Protein AF-A0A1Y5HH62-F1 (afdb_monomer)

Nearest PDB structures (foldseek):
  8wkt-assembly1_B  TM=3.161E-01  e=8.271E+00  Bacillus subtilis subsp. natto BEST195
  2jaq-assembly1_A  TM=2.343E-01  e=5.184E+00  Mycoplasma mycoides subsp. mycoides SC
  2jat-assembly1_B  TM=2.635E-01  e=7.237E+00  Mycoplasma mycoides subsp. mycoides SC

Mean predicted aligned error: 6.93 Å

Sequence (147 aa):
MADRIILFSAPMVQAILREIQNPGTGKTQTRRLITKEAAQDAIEVFSPGFLTLCGNRDLLLVNVIPGDRLWVKENWQALTYGDYQPTKSQPCDIRYAATDREADLAPDIRGYPWRPSIHMNRWASRLTLDVTDVRVQRCRTSAKRMR

Secondary structure (DSSP, 8-state):
--EEEEE--HHHHHHHHHHHHSTTSS----------HHHHHHHHHH-GGGGGSTTTGGGSSS---TT-EEEEE--EEEE-TTT--B-SSS-SEEEETTT-TTTTS-HHHHSSPPBPGGG--GGG---EEE-----------------

pLDDT: mean 86.58, std 11.26, range [37.75, 96.81]

Radius of gyration: 18.68 Å; Cα contacts (8 Å, |Δi|>4): 217; chains: 1; bounding box: 45×34×56 Å

Foldseek 3Di:
DEEFEDEDELQQVLLVVCCVVPPPRGDDDDDDDQPQPVLVVCCVPPNFVVCLDLVNLVSGPTSDHQQYKYFYFAWKFFADPPLREGDPPDGPDMGGLNPDPCSVPDCVVVVHDIDGSVPDDRVNTPDMDGHHHDTDDDDDDDPPPDD

Solvent-accessible surface area (backbone atoms only — not comparable to full-atom values): 9102 Å² total; per-residue (Å²): 118,54,85,40,85,39,83,48,54,43,72,57,48,42,28,35,53,39,24,73,76,42,76,91,74,39,59,92,78,87,87,78,85,84,80,46,63,75,39,53,54,45,35,75,76,61,40,51,68,51,51,69,36,91,89,37,28,82,52,41,95,69,71,74,51,60,62,21,33,37,36,43,25,45,39,26,40,33,17,36,79,93,75,51,42,83,40,91,69,81,54,71,43,78,50,38,49,51,76,43,92,56,51,87,50,55,41,80,80,62,61,50,69,78,39,58,29,90,77,55,53,76,91,77,43,89,47,76,43,79,34,82,73,77,86,68,75,88,81,77,80,74,80,77,81,85,124

Structure (mmCIF, N/CA/C/O backbone):
data_AF-A0A1Y5HH62-F1
#
_entry.id   AF-A0A1Y5HH62-F1
#
loop_
_atom_site.group_PDB
_atom_site.id
_atom_site.type_symbol
_atom_site.label_atom_id
_atom_site.label_alt_id
_atom_site.label_comp_id
_atom_site.label_asym_id
_atom_site.label_entity_id
_atom_site.label_seq_id
_atom_site.pdbx_PDB_ins_code
_atom_site.Cartn_x
_atom_site.Cartn_y
_atom_site.Cartn_z
_atom_site.occupancy
_atom_site.B_iso_or_equiv
_atom_site.auth_seq_id
_atom_site.auth_comp_id
_atom_site.auth_asym_id
_atom_site.auth_atom_id
_atom_site.pdbx_PDB_model_num
ATOM 1 N N . MET A 1 1 ? -19.585 -3.000 3.571 1.00 79.19 1 MET A N 1
ATOM 2 C CA . MET A 1 1 ? -18.363 -3.406 2.858 1.00 79.19 1 MET A CA 1
ATOM 3 C C . MET A 1 1 ? -17.937 -2.258 1.966 1.00 79.19 1 MET A C 1
ATOM 5 O O . MET A 1 1 ? -18.657 -1.932 1.029 1.00 79.19 1 MET A O 1
ATOM 9 N N . ALA A 1 2 ? -16.838 -1.597 2.314 1.00 86.75 2 ALA A N 1
ATOM 10 C CA . ALA A 1 2 ? -16.254 -0.510 1.540 1.00 86.75 2 ALA A CA 1
ATOM 11 C C . ALA A 1 2 ? -14.815 -0.846 1.130 1.00 86.75 2 ALA A C 1
ATOM 13 O O . ALA A 1 2 ? -14.068 -1.461 1.892 1.00 86.75 2 ALA A O 1
ATOM 14 N N . ASP A 1 3 ? -14.420 -0.374 -0.050 1.00 90.62 3 ASP A N 1
ATOM 15 C CA . ASP A 1 3 ? -13.054 -0.492 -0.544 1.00 90.62 3 ASP A CA 1
ATOM 16 C C . ASP A 1 3 ? -12.245 0.737 -0.117 1.00 90.62 3 ASP A C 1
ATOM 18 O O . ASP A 1 3 ? -12.475 1.861 -0.570 1.00 90.62 3 ASP A O 1
ATOM 22 N N . ARG A 1 4 ? -11.274 0.525 0.769 1.00 90.44 4 ARG A N 1
ATOM 23 C CA . ARG A 1 4 ? -10.446 1.570 1.373 1.00 90.44 4 ARG A CA 1
ATOM 24 C C . ARG A 1 4 ? -9.001 1.461 0.903 1.00 90.44 4 ARG A C 1
ATOM 26 O O . ARG A 1 4 ? -8.503 0.398 0.546 1.00 90.44 4 ARG A O 1
ATOM 33 N N . ILE A 1 5 ? -8.327 2.602 0.907 1.00 92.19 5 ILE A N 1
ATOM 34 C CA . ILE A 1 5 ? -6.955 2.738 0.422 1.00 92.19 5 ILE A CA 1
ATOM 35 C C . ILE A 1 5 ? -5.969 2.435 1.549 1.00 92.19 5 ILE A C 1
ATOM 37 O O . ILE A 1 5 ? -6.101 2.989 2.641 1.00 92.19 5 ILE A O 1
ATOM 41 N N . ILE A 1 6 ? -4.919 1.658 1.266 1.00 92.19 6 ILE A N 1
ATOM 42 C CA . ILE A 1 6 ? -3.770 1.541 2.168 1.00 92.19 6 ILE A CA 1
ATOM 43 C C . ILE A 1 6 ? -2.435 1.669 1.426 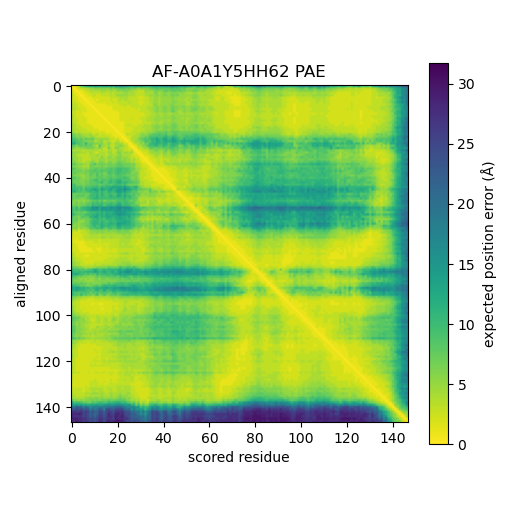1.00 92.19 6 ILE A C 1
ATOM 45 O O . ILE A 1 6 ? -2.208 1.031 0.406 1.00 92.19 6 ILE A O 1
ATOM 49 N N . LEU A 1 7 ? -1.536 2.515 1.937 1.00 93.19 7 LEU A N 1
ATOM 50 C CA . LEU A 1 7 ? -0.176 2.666 1.397 1.00 93.19 7 LEU A CA 1
ATOM 51 C C . LEU A 1 7 ? 0.765 1.659 2.059 1.00 93.19 7 LEU A C 1
ATOM 53 O O . LEU A 1 7 ? 0.839 1.671 3.292 1.00 93.19 7 LEU A O 1
ATOM 57 N N . PHE A 1 8 ? 1.508 0.876 1.272 1.00 93.75 8 PHE A N 1
ATOM 58 C CA . PHE A 1 8 ? 2.560 -0.031 1.748 1.00 93.75 8 PHE A CA 1
ATOM 59 C C . PHE A 1 8 ? 3.915 0.246 1.101 1.00 93.75 8 PHE A C 1
ATOM 61 O O . PHE A 1 8 ? 4.012 0.710 -0.034 1.00 93.75 8 PHE A O 1
ATOM 68 N N . SER A 1 9 ? 4.972 -0.051 1.858 1.00 93.12 9 SER A N 1
ATOM 69 C CA . SER A 1 9 ? 6.343 -0.072 1.356 1.00 93.12 9 SER A CA 1
ATOM 70 C C . SER A 1 9 ? 6.632 -1.383 0.618 1.00 93.12 9 SER A C 1
ATOM 72 O O . SER A 1 9 ? 5.968 -2.395 0.855 1.00 93.12 9 SER A O 1
ATOM 74 N N . ALA A 1 10 ? 7.665 -1.383 -0.227 1.00 93.44 10 ALA A N 1
ATOM 75 C CA . ALA A 1 10 ? 8.141 -2.574 -0.931 1.00 93.44 10 ALA A CA 1
ATOM 76 C C . ALA A 1 10 ? 8.312 -3.815 -0.022 1.00 93.44 10 ALA A C 1
ATOM 78 O O . ALA A 1 10 ? 7.696 -4.840 -0.321 1.00 93.44 10 ALA A O 1
ATOM 79 N N . PRO A 1 11 ? 9.017 -3.751 1.130 1.00 93.50 11 PRO A N 1
ATOM 80 C CA . PRO A 1 11 ? 9.167 -4.922 1.998 1.00 93.50 11 PRO A CA 1
ATOM 81 C C . PRO A 1 11 ? 7.843 -5.397 2.620 1.00 93.50 11 PRO A C 1
ATOM 83 O O . PRO A 1 11 ? 7.682 -6.588 2.877 1.00 93.50 11 PRO A O 1
ATOM 86 N N . MET A 1 12 ? 6.867 -4.507 2.848 1.00 93.75 12 MET A N 1
ATOM 87 C CA . MET A 1 12 ? 5.538 -4.921 3.321 1.00 93.75 12 MET A CA 1
ATOM 88 C C . MET A 1 12 ? 4.772 -5.689 2.242 1.00 93.75 12 MET A C 1
ATOM 90 O O . MET A 1 12 ? 4.168 -6.713 2.552 1.00 93.75 12 MET A O 1
ATOM 94 N N . VAL A 1 13 ? 4.818 -5.223 0.991 1.00 94.88 13 VAL A N 1
ATOM 95 C CA . VAL A 1 13 ? 4.189 -5.915 -0.143 1.00 94.88 13 VAL A CA 1
ATOM 96 C C . VAL A 1 13 ? 4.845 -7.272 -0.375 1.00 94.88 13 VAL A C 1
ATOM 98 O O . VAL A 1 13 ? 4.141 -8.269 -0.476 1.00 94.88 13 VAL A O 1
ATOM 101 N N . GLN A 1 14 ? 6.178 -7.342 -0.376 1.00 94.50 14 GLN A N 1
ATOM 102 C CA . GLN A 1 14 ? 6.910 -8.607 -0.482 1.00 94.50 14 GLN A CA 1
ATOM 103 C C . GLN A 1 14 ? 6.527 -9.589 0.630 1.00 94.50 14 GLN A C 1
ATOM 105 O O . GLN A 1 14 ? 6.333 -10.769 0.358 1.00 94.50 14 GLN A O 1
ATOM 110 N N . ALA A 1 15 ? 6.375 -9.117 1.872 1.00 94.25 15 ALA A N 1
ATOM 111 C CA . ALA A 1 15 ? 5.944 -9.965 2.979 1.00 94.25 15 ALA A CA 1
ATOM 112 C C . ALA A 1 15 ? 4.512 -10.496 2.795 1.00 94.25 15 ALA A C 1
ATOM 114 O O . ALA A 1 15 ? 4.231 -11.616 3.203 1.00 94.25 15 ALA A O 1
ATOM 115 N N . ILE A 1 16 ? 3.616 -9.724 2.177 1.00 94.31 16 ILE A N 1
ATOM 116 C CA . ILE A 1 16 ? 2.258 -10.180 1.844 1.00 94.31 16 ILE A CA 1
ATOM 117 C C . ILE A 1 16 ? 2.291 -11.188 0.699 1.00 94.31 16 ILE A C 1
ATOM 119 O O . ILE A 1 16 ? 1.673 -12.240 0.796 1.00 94.31 16 ILE A O 1
ATOM 123 N N . LEU A 1 17 ? 3.040 -10.907 -0.368 1.00 94.06 17 LEU A N 1
ATOM 124 C CA . LEU A 1 17 ? 3.200 -11.839 -1.485 1.00 94.06 17 LEU A CA 1
ATOM 125 C C . LEU A 1 17 ? 3.800 -13.167 -1.019 1.00 94.06 17 LEU A C 1
ATOM 127 O O . LEU A 1 17 ? 3.358 -14.224 -1.457 1.00 94.06 17 LEU A O 1
ATOM 131 N N . ARG A 1 18 ? 4.756 -13.118 -0.086 1.00 94.06 18 ARG A N 1
ATOM 132 C CA . ARG A 1 18 ? 5.325 -14.310 0.537 1.00 94.06 18 ARG A CA 1
ATOM 133 C C . ARG A 1 18 ? 4.284 -15.091 1.338 1.00 94.06 18 ARG A C 1
ATOM 135 O O . ARG A 1 18 ? 4.256 -16.304 1.208 1.00 94.06 18 ARG A O 1
ATOM 142 N N . GLU A 1 19 ? 3.423 -14.415 2.102 1.00 93.31 19 GLU A N 1
ATOM 143 C CA . GLU A 1 19 ? 2.312 -15.065 2.817 1.00 93.31 19 GLU A CA 1
ATOM 144 C C . GLU A 1 19 ? 1.340 -15.751 1.851 1.00 93.31 19 GLU A C 1
ATOM 146 O O . GLU A 1 19 ? 0.922 -16.876 2.094 1.00 93.31 19 GLU A O 1
ATOM 151 N N . ILE A 1 20 ? 1.011 -15.093 0.735 1.00 91.81 20 ILE A N 1
ATOM 152 C CA . ILE A 1 20 ? 0.119 -15.646 -0.294 1.00 91.81 20 ILE A CA 1
ATOM 153 C C . ILE A 1 20 ? 0.743 -16.886 -0.949 1.00 91.81 20 ILE A C 1
ATOM 155 O O . ILE A 1 20 ? 0.042 -17.860 -1.205 1.00 91.81 20 ILE A O 1
ATOM 159 N N . GLN A 1 21 ? 2.048 -16.855 -1.234 1.00 92.69 21 GLN A N 1
ATOM 160 C CA . GLN A 1 21 ? 2.761 -17.976 -1.853 1.00 92.69 21 GLN A CA 1
ATOM 161 C C . GLN A 1 21 ? 3.004 -19.133 -0.875 1.00 92.69 21 GLN A C 1
ATOM 163 O O . GLN A 1 21 ? 2.869 -20.290 -1.256 1.00 92.69 21 GLN A O 1
ATOM 168 N N . ASN A 1 22 ? 3.379 -18.819 0.367 1.00 93.25 22 ASN A N 1
ATOM 169 C CA . ASN A 1 22 ? 3.736 -19.765 1.421 1.00 93.25 22 ASN A CA 1
ATOM 170 C C . ASN A 1 22 ? 3.090 -19.318 2.748 1.00 93.25 22 ASN A C 1
ATOM 172 O O . ASN A 1 22 ? 3.705 -18.543 3.496 1.00 93.25 22 ASN A O 1
ATOM 176 N N . PRO A 1 23 ? 1.869 -19.792 3.057 1.00 92.69 23 PRO A N 1
ATOM 177 C CA . PRO A 1 23 ? 1.151 -19.407 4.269 1.00 92.69 23 PRO A CA 1
ATOM 178 C C . PRO A 1 23 ? 1.973 -19.639 5.543 1.00 92.69 23 PRO A C 1
ATOM 180 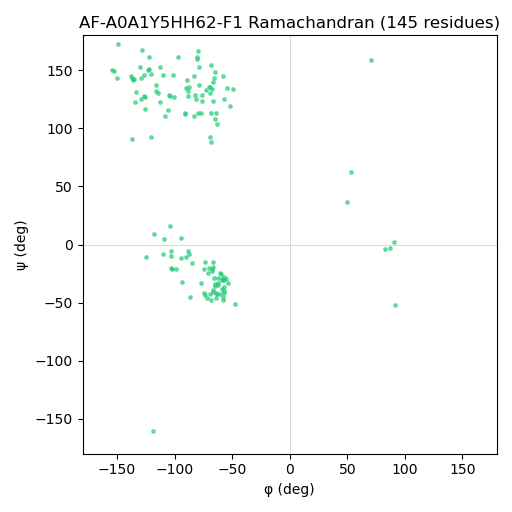O O . PRO A 1 23 ? 2.595 -20.688 5.712 1.00 92.69 23 PRO A O 1
ATOM 183 N N . GLY A 1 24 ? 1.984 -18.655 6.442 1.00 88.94 24 GLY A N 1
ATOM 184 C CA . GLY A 1 24 ? 2.739 -18.679 7.698 1.00 88.94 24 GLY A CA 1
ATOM 185 C C . GLY A 1 24 ? 4.164 -18.115 7.630 1.00 88.94 24 GLY A C 1
ATOM 186 O O . GLY A 1 24 ? 4.861 -18.116 8.645 1.00 88.94 24 GLY A O 1
ATOM 187 N N . THR A 1 25 ? 4.617 -17.614 6.477 1.00 86.44 25 THR A N 1
ATOM 188 C CA . THR A 1 25 ? 5.984 -17.072 6.302 1.00 86.44 25 THR A CA 1
ATOM 189 C C . THR A 1 25 ? 6.038 -15.553 6.119 1.00 86.44 25 THR A C 1
ATOM 191 O O . THR A 1 25 ? 7.125 -14.959 6.091 1.00 86.44 25 THR A O 1
ATOM 194 N N . GLY A 1 26 ? 4.882 -14.912 5.967 1.00 82.69 26 GLY A N 1
ATOM 195 C CA . GLY A 1 26 ? 4.756 -13.504 5.645 1.00 82.69 26 GLY A CA 1
ATOM 196 C C . GLY A 1 26 ? 4.023 -12.685 6.704 1.00 82.69 26 GLY A C 1
ATOM 197 O O . GLY A 1 26 ? 3.975 -13.017 7.889 1.00 82.69 26 GLY A O 1
ATOM 198 N N . LYS A 1 27 ? 3.523 -11.516 6.290 1.00 81.25 27 LYS A N 1
ATOM 199 C CA . LYS A 1 27 ? 2.924 -10.524 7.196 1.00 81.25 27 LYS A CA 1
ATOM 200 C C . LYS A 1 27 ? 1.406 -10.508 7.058 1.00 81.25 27 LYS A C 1
ATOM 202 O O . LYS A 1 27 ? 0.888 -10.048 6.049 1.00 81.25 27 LYS A O 1
ATOM 207 N N . THR A 1 28 ? 0.712 -10.878 8.131 1.00 83.38 28 THR A N 1
ATOM 208 C CA . THR A 1 28 ? -0.761 -10.874 8.210 1.00 83.38 28 THR A CA 1
ATOM 209 C C . THR A 1 28 ? -1.331 -9.639 8.912 1.00 83.38 28 THR A C 1
ATOM 211 O O . THR A 1 28 ? -2.481 -9.273 8.696 1.00 83.38 28 THR A O 1
ATOM 214 N N . GLN A 1 29 ? -0.525 -8.944 9.725 1.00 86.06 29 GLN A N 1
ATOM 215 C CA . GLN A 1 29 ? -0.974 -7.782 10.494 1.00 86.06 29 GLN A CA 1
ATOM 216 C C . GLN A 1 29 ? -0.259 -6.492 10.079 1.00 86.06 29 GLN A C 1
ATOM 218 O O . GLN A 1 29 ? 0.976 -6.414 10.060 1.00 86.06 29 GLN A O 1
ATOM 223 N N . THR A 1 30 ? -1.037 -5.430 9.864 1.00 86.56 30 THR A N 1
ATOM 224 C CA . THR A 1 30 ? -0.548 -4.051 9.724 1.00 86.56 30 THR A CA 1
ATOM 225 C C . THR A 1 30 ? -0.961 -3.207 10.929 1.00 86.56 30 THR A C 1
ATOM 227 O O . THR A 1 30 ? -2.033 -3.394 11.493 1.00 86.56 30 THR A O 1
ATOM 230 N N . ARG A 1 31 ? -0.101 -2.263 11.322 1.00 87.19 31 ARG A N 1
ATOM 231 C CA . ARG A 1 31 ? -0.369 -1.269 12.371 1.00 87.19 31 ARG A CA 1
ATOM 232 C C . ARG A 1 31 ? -0.119 0.136 11.833 1.00 87.19 31 ARG A C 1
ATOM 234 O O . ARG A 1 31 ? 0.796 0.319 11.030 1.00 87.19 31 ARG A O 1
ATOM 241 N N . ARG A 1 32 ? -0.895 1.118 12.290 1.00 85.75 32 ARG A N 1
ATOM 242 C CA . ARG A 1 32 ? -0.677 2.548 12.025 1.00 85.75 32 ARG A CA 1
ATOM 243 C C . ARG A 1 32 ? -0.696 3.315 13.336 1.00 85.75 32 ARG A C 1
ATOM 245 O O . ARG A 1 32 ? -1.447 2.964 14.241 1.00 85.75 32 ARG A O 1
ATOM 252 N N . LEU A 1 33 ? 0.158 4.330 13.428 1.00 85.88 33 LEU A N 1
ATOM 253 C CA . LEU A 1 33 ? 0.167 5.226 14.574 1.00 85.88 33 LEU A CA 1
ATOM 254 C C . LEU A 1 33 ? -1.094 6.091 14.533 1.00 85.88 33 LEU A C 1
ATOM 256 O O . LEU A 1 33 ? -1.456 6.601 13.473 1.00 85.88 33 LEU A O 1
ATOM 260 N N . ILE A 1 34 ? -1.746 6.247 15.679 1.00 84.81 34 ILE A N 1
ATOM 261 C CA . ILE A 1 34 ? -2.856 7.181 15.841 1.00 84.81 34 ILE A CA 1
ATOM 262 C C . ILE A 1 34 ? -2.251 8.558 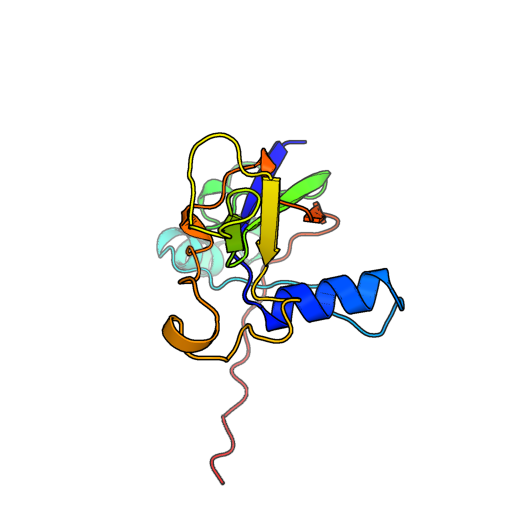16.108 1.00 84.81 34 ILE A C 1
ATOM 264 O O . ILE A 1 34 ? -1.652 8.776 17.160 1.00 84.81 34 ILE A O 1
ATOM 268 N N . THR A 1 35 ? -2.376 9.467 15.142 1.00 83.19 35 THR A N 1
ATOM 269 C CA . THR A 1 35 ? -1.812 10.825 15.235 1.00 83.19 35 THR A CA 1
ATOM 270 C C . THR A 1 35 ? -2.847 11.902 15.546 1.00 83.19 35 THR A C 1
ATOM 272 O O . THR A 1 35 ? -2.461 13.037 15.780 1.00 83.19 35 THR A O 1
ATOM 275 N N . LYS A 1 36 ? -4.150 11.592 15.516 1.00 86.44 36 LYS A N 1
ATOM 276 C CA . LYS A 1 36 ? -5.198 12.567 15.850 1.00 86.44 36 LYS A CA 1
ATOM 277 C C . LYS A 1 36 ? -5.256 12.760 17.366 1.00 86.44 36 LYS A C 1
ATOM 279 O O . LYS A 1 36 ? -5.495 11.782 18.069 1.00 86.44 36 LYS A O 1
ATOM 284 N N . GLU A 1 37 ? -5.111 13.996 17.837 1.00 86.06 37 GLU A N 1
ATOM 285 C CA . GLU A 1 37 ? -5.183 14.347 19.268 1.00 86.06 37 GLU A CA 1
ATOM 286 C C . GLU A 1 37 ? -6.523 13.927 19.880 1.00 86.06 37 GLU A C 1
ATOM 288 O O . GLU A 1 37 ? -6.540 13.152 20.826 1.00 86.06 37 GLU A O 1
ATOM 293 N N . ALA A 1 38 ? -7.645 14.245 19.223 1.00 85.94 38 ALA A N 1
ATOM 294 C CA . ALA A 1 38 ? -8.978 13.828 19.676 1.00 85.94 38 ALA A CA 1
ATOM 295 C C . ALA A 1 38 ? -9.128 12.303 19.871 1.00 85.94 38 ALA A C 1
ATOM 297 O O . ALA A 1 38 ? -9.913 11.843 20.696 1.00 85.94 38 ALA A O 1
ATOM 298 N N . ALA A 1 39 ? -8.385 11.497 19.104 1.00 85.00 39 ALA A N 1
ATOM 299 C CA . ALA A 1 39 ? -8.382 10.049 19.277 1.00 85.00 39 ALA A CA 1
ATOM 300 C C . ALA A 1 39 ? -7.533 9.618 20.482 1.00 85.00 39 ALA A C 1
ATOM 302 O O . ALA A 1 39 ? -7.861 8.627 21.126 1.00 85.00 39 ALA A O 1
ATOM 303 N N . GLN A 1 40 ? -6.449 10.341 20.773 1.00 84.94 40 GLN A N 1
ATOM 304 C CA . GLN A 1 40 ? -5.607 10.114 21.946 1.00 84.94 40 GLN A CA 1
ATOM 305 C C . GLN A 1 40 ? -6.366 10.482 23.226 1.00 84.94 40 GLN A C 1
ATOM 307 O O . GLN A 1 40 ? -6.469 9.633 24.109 1.00 84.94 40 GLN A O 1
ATOM 312 N N . ASP A 1 41 ? -7.015 11.647 23.258 1.00 86.56 41 ASP A N 1
ATOM 313 C CA . ASP A 1 41 ? -7.846 12.093 24.384 1.00 86.56 41 ASP A CA 1
ATOM 314 C C . ASP A 1 41 ? -8.973 11.090 24.678 1.00 86.56 41 ASP A C 1
ATOM 316 O O . ASP A 1 41 ? -9.192 10.671 25.815 1.00 86.56 41 ASP A O 1
ATOM 320 N N . ALA A 1 42 ? -9.657 10.613 23.633 1.00 85.75 42 ALA A N 1
ATOM 321 C CA . ALA A 1 42 ? -10.719 9.623 23.780 1.00 85.75 42 ALA A CA 1
ATOM 322 C C . ALA A 1 42 ? -10.219 8.285 24.360 1.00 85.75 42 ALA A C 1
ATOM 324 O O . ALA A 1 42 ? -10.955 7.629 25.100 1.00 85.75 42 ALA A O 1
ATOM 325 N N . ILE A 1 43 ? -8.982 7.871 24.054 1.00 85.56 43 ILE A N 1
ATOM 326 C CA . ILE A 1 43 ? -8.379 6.660 24.635 1.00 85.56 43 ILE A CA 1
ATOM 327 C C . ILE A 1 43 ? -8.140 6.839 26.136 1.00 85.56 43 ILE A C 1
ATOM 329 O O . ILE A 1 43 ? -8.326 5.876 26.885 1.00 85.56 43 ILE A O 1
ATOM 333 N N . GLU A 1 44 ? -7.713 8.028 26.567 1.00 84.38 44 GLU A N 1
ATOM 334 C CA . GLU A 1 44 ? -7.464 8.318 27.982 1.00 84.38 44 GLU A CA 1
ATOM 335 C C . GLU A 1 44 ? -8.749 8.267 28.811 1.00 84.38 44 GLU A C 1
ATOM 337 O O . GLU A 1 44 ? -8.726 7.758 29.930 1.00 84.38 44 GLU A O 1
ATOM 342 N N . VAL A 1 45 ? -9.874 8.707 28.240 1.00 86.62 45 VAL A N 1
ATOM 343 C CA . VAL A 1 45 ? -11.163 8.760 28.945 1.00 86.62 45 VAL A CA 1
ATOM 344 C C . VAL A 1 45 ? -11.951 7.444 28.858 1.00 86.62 45 VAL A C 1
ATOM 346 O O . VAL A 1 45 ? -12.482 6.982 29.865 1.00 86.62 45 VAL A O 1
ATOM 349 N N . PHE A 1 46 ? -12.048 6.819 27.678 1.00 79.12 46 PHE A N 1
ATOM 350 C CA . PHE A 1 46 ? -13.062 5.784 27.401 1.00 79.12 46 PHE A CA 1
ATOM 351 C C . PHE A 1 46 ? -12.516 4.385 27.073 1.00 79.12 46 PHE A C 1
ATOM 353 O O . PHE A 1 46 ? -13.291 3.490 26.733 1.00 79.12 46 PHE A O 1
ATOM 360 N N . SER A 1 47 ? -11.211 4.149 27.235 1.00 81.62 47 SER A N 1
ATOM 361 C CA . SER A 1 47 ? -10.490 2.919 26.856 1.00 81.62 47 SER A CA 1
ATOM 362 C C . SER A 1 47 ? -10.323 2.706 25.335 1.00 81.62 47 SER A C 1
ATOM 364 O O . SER A 1 47 ? -11.089 3.241 24.531 1.00 81.62 47 SER A O 1
ATOM 366 N N . PRO A 1 48 ? -9.344 1.887 24.886 1.00 80.75 48 PRO A N 1
ATOM 367 C CA . PRO A 1 48 ? -9.052 1.699 23.459 1.00 80.75 48 PRO A CA 1
ATOM 368 C C . PRO A 1 48 ? -10.218 1.164 22.613 1.00 80.75 48 PRO A C 1
ATOM 370 O O . PRO A 1 48 ? -10.296 1.472 21.424 1.00 80.75 48 PRO A O 1
ATOM 373 N N . GLY A 1 49 ? -11.123 0.379 23.209 1.00 81.50 49 GLY A N 1
ATOM 374 C CA . GLY A 1 49 ? -12.288 -0.179 22.513 1.00 81.50 49 GLY A CA 1
ATOM 375 C C . GLY A 1 49 ? -13.302 0.883 22.075 1.00 81.50 49 GLY A C 1
ATOM 376 O O . GLY A 1 49 ? -14.076 0.655 21.150 1.00 81.50 49 GLY A O 1
ATOM 377 N N . PHE A 1 50 ? -13.263 2.076 22.677 1.00 83.31 50 PHE A N 1
ATOM 378 C CA . PHE A 1 50 ? -14.139 3.184 22.304 1.00 83.31 50 PHE A CA 1
ATOM 379 C C . PHE A 1 50 ? -13.921 3.648 20.859 1.00 83.31 50 PHE A C 1
ATOM 381 O O . PHE A 1 50 ? -14.878 4.004 20.171 1.00 83.31 50 PHE A O 1
ATOM 388 N N . LEU A 1 51 ? -12.679 3.595 20.365 1.00 82.62 51 LEU A N 1
ATOM 389 C CA . LEU A 1 51 ? -12.341 4.011 19.000 1.00 82.62 51 LEU A CA 1
ATOM 390 C C . LEU A 1 51 ? -12.793 3.016 17.925 1.00 82.62 51 LEU A C 1
ATOM 392 O O . LEU A 1 51 ? -12.914 3.389 16.760 1.00 82.62 51 LEU A O 1
ATOM 396 N N . THR A 1 52 ? -13.026 1.754 18.290 1.00 79.38 52 THR A N 1
ATOM 397 C CA . THR A 1 52 ? -13.474 0.719 17.346 1.00 79.38 52 THR A CA 1
ATOM 398 C C . THR A 1 52 ? -14.997 0.661 17.214 1.00 79.38 52 THR A C 1
ATOM 400 O O . THR A 1 52 ? -15.507 -0.065 16.363 1.00 79.38 52 THR A O 1
ATOM 403 N N . LEU A 1 53 ? -15.738 1.435 18.018 1.00 81.88 53 LEU A N 1
ATOM 404 C CA . LEU A 1 53 ? -17.192 1.557 17.907 1.00 81.88 53 LEU A CA 1
ATOM 405 C C . LEU A 1 53 ? -17.586 2.233 16.592 1.00 81.88 53 LEU A C 1
ATOM 407 O O . LEU A 1 53 ? -16.942 3.179 16.141 1.00 81.88 53 LEU A O 1
ATOM 411 N N . CYS A 1 54 ? -18.693 1.788 15.994 1.00 71.50 54 CYS A N 1
ATOM 412 C CA . CYS A 1 54 ? -19.108 2.198 14.652 1.00 71.50 54 CYS A CA 1
ATOM 413 C C . CYS A 1 54 ? -19.292 3.718 14.470 1.00 71.50 54 CYS A C 1
ATOM 415 O O . CYS A 1 54 ? -19.097 4.201 13.352 1.00 71.50 54 CYS A O 1
ATOM 417 N N . GLY A 1 55 ? -19.624 4.459 15.535 1.00 78.62 55 GLY A N 1
ATOM 418 C CA . GLY A 1 55 ? -19.795 5.919 15.520 1.00 78.62 55 GLY A CA 1
ATOM 419 C C . GLY A 1 55 ? -18.507 6.735 15.689 1.00 78.62 55 GLY A C 1
ATOM 420 O O . GLY A 1 55 ? -18.497 7.911 15.356 1.00 78.62 55 GLY A O 1
ATOM 421 N N . ASN A 1 56 ? -17.409 6.122 16.142 1.00 78.62 56 ASN A N 1
ATOM 422 C CA . ASN A 1 56 ? -16.182 6.835 16.533 1.00 78.62 56 ASN A CA 1
ATOM 423 C C . ASN A 1 56 ? -15.013 6.619 15.561 1.00 78.62 56 ASN A C 1
ATOM 425 O O . ASN A 1 56 ? -13.897 7.081 15.790 1.00 78.62 56 ASN A O 1
ATOM 429 N N . ARG A 1 57 ? -15.249 5.911 14.455 1.00 69.62 57 ARG A N 1
ATOM 430 C CA . ARG A 1 57 ? -14.202 5.478 13.515 1.00 69.62 57 ARG A CA 1
ATOM 431 C C . ARG A 1 57 ? -13.538 6.618 12.761 1.00 69.62 57 ARG A C 1
ATOM 433 O O . ARG A 1 57 ? -12.418 6.454 12.285 1.00 69.62 57 ARG A O 1
ATOM 440 N N . ASP A 1 58 ? -14.190 7.772 12.673 1.00 77.12 58 ASP A N 1
ATOM 441 C CA . ASP A 1 58 ? -13.603 8.964 12.061 1.00 77.12 58 ASP A CA 1
ATOM 442 C C . ASP A 1 58 ? -12.417 9.503 12.869 1.00 77.12 58 ASP A C 1
ATOM 444 O O . ASP A 1 58 ? -11.589 10.246 12.340 1.00 77.12 58 ASP A O 1
ATOM 448 N N . LEU A 1 59 ? -12.255 9.061 14.119 1.00 78.56 59 LEU A N 1
ATOM 449 C CA . LEU A 1 59 ? -11.066 9.312 14.930 1.00 78.56 59 LEU A CA 1
ATOM 450 C C . LEU A 1 59 ? -9.854 8.468 14.485 1.00 78.56 59 LEU A C 1
ATOM 452 O O . LEU A 1 59 ? -8.716 8.798 14.818 1.00 78.56 59 LEU A O 1
ATOM 456 N N . LEU A 1 60 ? -10.045 7.421 13.677 1.00 77.31 60 LEU A N 1
ATOM 457 C CA . LEU A 1 60 ? -8.957 6.617 13.118 1.00 77.31 60 LEU A CA 1
ATOM 458 C C . LEU A 1 60 ? -8.484 7.189 11.771 1.00 77.31 60 LEU A C 1
ATOM 460 O O . LEU A 1 60 ? -9.281 7.620 10.940 1.00 77.31 60 LEU A O 1
ATOM 464 N N . LEU A 1 61 ? -7.166 7.166 11.516 1.00 70.50 61 LEU A N 1
ATOM 465 C CA . LEU A 1 61 ? -6.605 7.599 10.218 1.00 70.50 61 LEU A CA 1
ATOM 466 C C . LEU A 1 61 ? -7.090 6.743 9.048 1.00 70.50 61 LEU A C 1
ATOM 468 O O . LEU A 1 61 ? -7.136 7.201 7.910 1.00 70.50 61 LEU A O 1
ATOM 472 N N . VAL A 1 62 ? -7.399 5.484 9.330 1.00 72.06 62 VAL A N 1
ATOM 473 C CA . VAL A 1 62 ? -7.936 4.537 8.368 1.00 72.06 62 VAL A CA 1
ATOM 474 C C . VAL A 1 62 ? -9.281 4.102 8.934 1.00 72.06 62 VAL A C 1
ATOM 476 O O . VAL A 1 62 ? -9.340 3.217 9.781 1.00 72.06 62 VAL A O 1
ATOM 479 N N . ASN A 1 63 ? -10.342 4.805 8.527 1.00 80.94 63 ASN A N 1
ATOM 480 C CA . ASN A 1 63 ? -11.725 4.487 8.886 1.00 80.94 63 ASN A CA 1
ATOM 481 C C . ASN A 1 63 ? -12.118 3.165 8.203 1.00 80.94 63 ASN A C 1
ATOM 483 O O . ASN A 1 63 ? -12.577 3.157 7.060 1.00 80.94 63 ASN A O 1
ATOM 487 N N . VAL A 1 64 ? -11.844 2.055 8.885 1.00 85.75 64 VAL A N 1
ATOM 488 C CA . VAL A 1 64 ? -12.006 0.678 8.410 1.00 85.75 64 VAL A CA 1
ATOM 489 C C . VAL A 1 64 ? -12.670 -0.148 9.502 1.00 85.75 64 VAL A C 1
ATOM 491 O O . VAL A 1 64 ? -12.373 0.030 10.683 1.00 85.75 64 VAL A O 1
ATOM 494 N N . ILE A 1 65 ? -13.546 -1.066 9.098 1.00 86.31 65 ILE A N 1
ATOM 495 C CA . ILE A 1 65 ? -14.147 -2.079 9.974 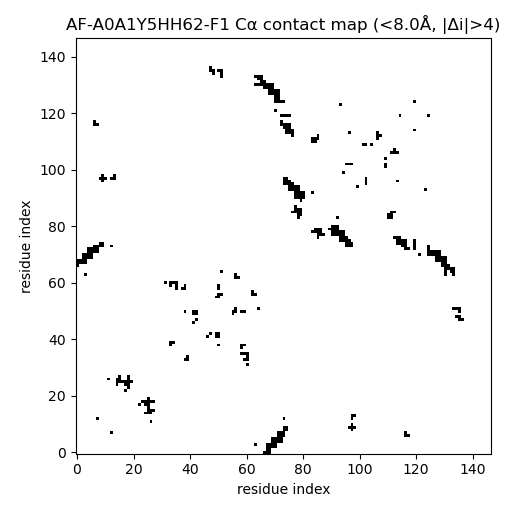1.00 86.31 65 ILE A CA 1
ATOM 496 C C . ILE A 1 65 ? -13.861 -3.495 9.482 1.00 86.31 65 ILE A C 1
ATOM 498 O O . ILE A 1 65 ? -13.562 -3.679 8.300 1.00 86.31 65 ILE A O 1
ATOM 502 N N . PRO A 1 66 ? -14.000 -4.507 10.356 1.00 89.88 66 PRO A N 1
ATOM 503 C CA . PRO A 1 66 ? -14.114 -5.888 9.908 1.00 89.88 66 PRO A CA 1
ATOM 504 C C . PRO A 1 66 ? -15.165 -6.024 8.795 1.00 89.88 66 PRO A C 1
ATOM 506 O O . PRO A 1 66 ? -16.256 -5.457 8.883 1.00 89.88 66 PRO A O 1
ATOM 509 N N . GLY A 1 67 ? -14.812 -6.740 7.730 1.00 89.75 67 GLY A N 1
ATOM 510 C CA . GLY A 1 67 ? -15.620 -6.884 6.517 1.00 89.75 67 GLY A CA 1
ATOM 511 C C . GLY A 1 67 ? -15.416 -5.795 5.456 1.00 89.75 67 GLY A C 1
ATOM 512 O O . GLY A 1 67 ? -16.023 -5.884 4.390 1.00 89.75 67 GLY A O 1
ATOM 513 N N . ASP A 1 68 ? -14.588 -4.775 5.699 1.00 91.81 68 ASP A N 1
ATOM 514 C CA . ASP A 1 68 ? -14.092 -3.893 4.634 1.00 91.81 68 ASP A CA 1
ATOM 515 C C . ASP A 1 68 ? -12.927 -4.535 3.870 1.00 91.81 68 ASP A C 1
ATOM 517 O O . ASP A 1 68 ? -12.310 -5.507 4.314 1.00 91.81 68 ASP A O 1
ATOM 521 N N . ARG A 1 69 ? -12.599 -3.948 2.716 1.00 93.69 69 ARG A N 1
ATOM 522 C CA . ARG A 1 69 ? -11.470 -4.358 1.881 1.00 93.69 69 ARG A CA 1
ATOM 523 C C . ARG A 1 69 ? -10.441 -3.251 1.782 1.00 93.69 69 ARG A C 1
ATOM 525 O O . ARG A 1 69 ? -10.777 -2.087 1.580 1.00 93.69 69 ARG A O 1
ATOM 532 N N . LEU A 1 70 ? -9.172 -3.616 1.877 1.00 93.31 70 LEU A N 1
ATOM 533 C CA . LEU A 1 70 ? -8.038 -2.722 1.712 1.00 93.31 70 LEU A CA 1
ATOM 534 C C . LEU A 1 70 ? -7.347 -3.022 0.393 1.00 93.31 70 LEU A C 1
ATOM 536 O O . LEU A 1 70 ? -6.693 -4.053 0.261 1.00 93.31 70 LEU A O 1
ATOM 540 N N . TRP A 1 71 ? -7.434 -2.113 -0.569 1.00 94.31 71 TRP A N 1
ATOM 541 C CA . TRP A 1 71 ? -6.606 -2.221 -1.765 1.00 94.31 71 TRP A CA 1
ATOM 542 C C . TRP A 1 71 ? -5.286 -1.479 -1.560 1.00 94.31 71 TRP A C 1
ATOM 544 O O . TRP A 1 71 ? -5.233 -0.365 -1.022 1.00 94.31 71 TRP A O 1
ATOM 554 N N . VAL A 1 72 ? -4.200 -2.137 -1.953 1.00 95.19 72 VAL A N 1
ATOM 555 C CA . VAL A 1 72 ? -2.841 -1.700 -1.640 1.00 95.19 72 VAL A CA 1
ATOM 556 C C . VAL A 1 72 ? -2.333 -0.750 -2.715 1.00 95.19 72 VAL A C 1
ATOM 558 O O . VAL A 1 72 ? -2.398 -1.044 -3.910 1.00 95.19 72 VAL A O 1
ATOM 561 N N . LYS A 1 73 ? -1.776 0.378 -2.277 1.00 96.56 73 LYS A N 1
ATOM 562 C CA . LYS A 1 73 ? -0.937 1.248 -3.094 1.00 96.56 73 LYS A CA 1
ATOM 563 C C . LYS A 1 73 ? 0.527 1.001 -2.778 1.00 96.56 73 LYS A C 1
ATOM 565 O O . LYS A 1 73 ? 0.950 1.137 -1.628 1.00 96.56 73 LYS A O 1
ATOM 570 N N . GLU A 1 74 ? 1.299 0.736 -3.817 1.00 96.75 74 GLU A N 1
ATOM 571 C CA . GLU A 1 74 ? 2.751 0.578 -3.761 1.00 96.75 74 GLU A CA 1
ATOM 572 C C . GLU A 1 74 ? 3.427 1.478 -4.801 1.00 96.75 74 GLU A C 1
ATOM 574 O O . GLU A 1 74 ? 2.756 2.080 -5.641 1.00 96.75 74 GLU A O 1
ATOM 579 N N . ASN A 1 75 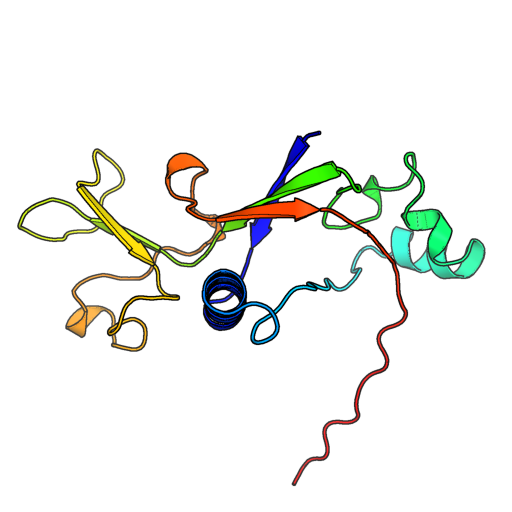? 4.745 1.650 -4.710 1.00 96.50 75 ASN A N 1
ATOM 580 C CA . ASN A 1 75 ? 5.481 2.374 -5.744 1.00 96.50 75 ASN A CA 1
ATOM 581 C C . ASN A 1 75 ? 5.454 1.556 -7.037 1.00 96.50 75 ASN A C 1
ATOM 583 O O . ASN A 1 75 ? 5.680 0.345 -7.020 1.00 96.50 75 ASN A O 1
ATOM 587 N N . TRP A 1 76 ? 5.156 2.219 -8.146 1.00 96.44 76 TRP A N 1
ATOM 588 C CA . TRP A 1 76 ? 4.840 1.558 -9.408 1.00 96.44 76 TRP A CA 1
ATOM 589 C C . TRP A 1 76 ? 5.272 2.407 -10.592 1.00 96.44 76 TRP A C 1
ATOM 591 O O . TRP A 1 76 ? 5.666 3.555 -10.416 1.00 96.44 76 TRP A O 1
ATOM 601 N N . GLN A 1 77 ? 5.196 1.871 -11.799 1.00 95.75 77 GLN A N 1
ATOM 602 C CA . GLN A 1 77 ? 5.280 2.666 -13.011 1.00 95.75 77 GLN A CA 1
ATOM 603 C C . GLN A 1 77 ? 4.463 2.015 -14.123 1.00 95.75 77 GLN A C 1
ATOM 605 O O . GLN A 1 77 ? 4.411 0.793 -14.214 1.00 95.75 77 GLN A O 1
ATOM 610 N N . ALA A 1 78 ? 3.824 2.841 -14.945 1.00 94.75 78 ALA A N 1
ATOM 611 C CA . ALA A 1 78 ? 3.130 2.414 -16.151 1.00 94.75 78 ALA A CA 1
ATOM 612 C C . ALA A 1 78 ? 3.985 2.801 -17.361 1.00 94.75 78 ALA A C 1
ATOM 614 O O . ALA A 1 78 ? 4.404 3.956 -17.462 1.00 94.75 78 ALA A O 1
ATOM 615 N N . LEU A 1 79 ? 4.250 1.847 -18.248 1.00 93.56 79 LEU A N 1
ATOM 616 C CA . LEU A 1 79 ? 5.186 1.996 -19.360 1.00 93.56 79 LEU A CA 1
ATOM 617 C C . LEU A 1 79 ? 4.490 1.750 -20.706 1.00 93.56 79 LEU A C 1
ATOM 619 O O . LEU A 1 79 ? 3.500 1.012 -20.779 1.00 93.56 79 LEU A O 1
ATOM 623 N N . THR A 1 80 ? 4.989 2.402 -21.755 1.00 91.88 80 THR A N 1
ATOM 624 C CA . THR A 1 80 ? 4.591 2.203 -23.158 1.00 91.88 80 THR A CA 1
ATOM 625 C C . THR A 1 80 ? 5.269 0.992 -23.791 1.00 91.88 80 THR A C 1
ATOM 627 O O . THR A 1 80 ? 6.267 0.469 -23.292 1.00 91.88 80 THR A O 1
ATOM 630 N N . TYR A 1 81 ? 4.692 0.526 -24.902 1.00 84.56 81 TYR A N 1
ATOM 631 C CA . TYR A 1 81 ? 5.144 -0.681 -25.584 1.00 84.56 81 TYR A CA 1
ATOM 632 C C . TYR A 1 81 ? 6.327 -0.376 -26.495 1.00 84.56 81 TYR A C 1
ATOM 634 O O . TYR A 1 81 ? 6.246 0.504 -27.346 1.00 84.56 81 TYR A O 1
ATOM 642 N N . GLY A 1 82 ? 7.401 -1.152 -26.352 1.00 81.88 82 GLY A N 1
ATOM 643 C CA . GLY A 1 82 ? 8.594 -1.072 -27.194 1.00 81.88 82 GLY A CA 1
ATOM 644 C C . GLY A 1 82 ? 9.667 -0.134 -26.645 1.00 81.88 82 GLY A C 1
ATOM 645 O O . GLY A 1 82 ? 10.806 -0.560 -26.485 1.00 81.88 82 GLY A O 1
ATOM 646 N N . ASP A 1 83 ? 9.310 1.106 -26.314 1.00 83.38 83 ASP A N 1
ATOM 647 C CA . ASP A 1 83 ? 10.231 2.133 -25.802 1.00 83.38 83 ASP A CA 1
ATOM 648 C C . ASP A 1 83 ? 10.289 2.214 -24.266 1.00 83.38 83 ASP A C 1
ATOM 650 O O . ASP A 1 83 ? 11.190 2.858 -23.730 1.00 83.38 83 ASP A O 1
ATOM 654 N N . TYR A 1 84 ? 9.360 1.551 -23.560 1.00 83.75 84 TYR A N 1
ATOM 655 C CA . TYR A 1 84 ? 9.292 1.485 -22.093 1.00 83.75 84 TYR A CA 1
ATOM 656 C C . TYR A 1 84 ? 9.382 2.864 -21.416 1.00 83.75 84 TYR A C 1
ATOM 658 O O . TYR A 1 84 ? 9.968 3.018 -20.344 1.00 83.75 84 TYR A O 1
ATOM 666 N N . GLN A 1 85 ? 8.781 3.880 -22.035 1.00 89.25 85 GLN A N 1
ATOM 667 C CA . GLN A 1 85 ? 8.721 5.233 -21.495 1.00 89.25 85 GLN A CA 1
ATOM 668 C C . GLN A 1 85 ? 7.564 5.353 -20.485 1.00 89.25 85 GLN A C 1
ATOM 670 O O . GLN A 1 85 ? 6.502 4.749 -20.674 1.00 89.25 85 GLN A O 1
ATOM 675 N N . PRO A 1 86 ? 7.710 6.145 -19.404 1.00 91.31 86 PRO A N 1
ATOM 676 C CA . PRO A 1 86 ? 6.619 6.413 -18.472 1.00 91.31 86 PRO A CA 1
ATOM 677 C C . PRO A 1 86 ? 5.396 7.026 -19.160 1.00 91.31 86 PRO A C 1
ATOM 679 O O . PRO A 1 86 ? 5.481 8.100 -19.755 1.00 91.31 86 PRO A O 1
ATOM 682 N N . THR A 1 87 ? 4.226 6.408 -18.995 1.00 88.25 87 THR A N 1
ATOM 683 C CA . THR A 1 87 ? 2.971 6.920 -19.556 1.00 88.25 87 THR A CA 1
ATOM 684 C C . THR A 1 87 ? 1.842 7.005 -18.540 1.00 88.25 87 THR A C 1
ATOM 686 O O . THR A 1 87 ? 1.761 6.281 -17.547 1.00 88.25 87 THR A O 1
ATOM 689 N N . LYS A 1 88 ? 0.928 7.940 -18.802 1.00 83.31 88 LYS A N 1
ATOM 690 C CA . LYS A 1 88 ? -0.369 8.044 -18.123 1.00 83.31 88 LYS A CA 1
ATOM 691 C C . LYS A 1 88 ? -1.514 7.521 -18.991 1.00 83.31 88 LYS A C 1
ATOM 693 O O . LYS A 1 88 ? -2.571 7.211 -18.449 1.00 83.31 88 LYS A O 1
ATOM 698 N N . SER A 1 89 ? -1.313 7.446 -20.304 1.00 77.69 89 SER A N 1
ATOM 699 C CA . SER A 1 89 ? -2.306 7.065 -21.304 1.00 77.69 89 SER A CA 1
ATOM 700 C C . SER A 1 89 ? -1.916 5.734 -21.932 1.00 77.69 89 SER A C 1
ATOM 702 O O . SER A 1 89 ? -0.830 5.618 -22.491 1.00 77.69 89 SER A O 1
ATOM 704 N N . GLN A 1 90 ? -2.814 4.751 -21.845 1.00 81.81 90 GLN A N 1
ATOM 705 C CA . GLN A 1 90 ? -2.667 3.433 -22.477 1.00 81.81 90 GLN A CA 1
ATOM 706 C C . GLN A 1 90 ? -1.340 2.724 -22.130 1.00 81.81 90 GLN A C 1
ATOM 708 O O . GLN A 1 90 ? -0.517 2.474 -23.008 1.00 81.81 90 GLN A O 1
ATOM 713 N N . PRO A 1 91 ? -1.101 2.413 -20.844 1.00 87.75 91 PRO A N 1
ATOM 714 C CA . PRO A 1 91 ? 0.057 1.616 -20.461 1.00 87.75 91 PRO A CA 1
ATOM 715 C C . PRO A 1 91 ? -0.077 0.190 -20.997 1.00 87.75 91 PRO A C 1
ATOM 717 O O . PRO A 1 91 ? -1.158 -0.396 -20.935 1.00 87.75 91 PRO A O 1
ATOM 720 N N . CYS A 1 92 ? 1.025 -0.378 -21.478 1.00 87.25 92 CYS A N 1
ATOM 721 C CA . CYS A 1 92 ? 1.086 -1.781 -21.887 1.00 87.25 92 CYS A CA 1
ATOM 722 C C . CYS A 1 92 ? 1.786 -2.665 -20.846 1.00 87.25 92 CYS A C 1
ATOM 724 O O . CYS A 1 92 ? 1.606 -3.878 -20.860 1.00 87.25 92 CYS A O 1
ATOM 726 N N . ASP A 1 93 ? 2.601 -2.068 -19.973 1.00 90.75 93 ASP A N 1
ATOM 727 C CA . ASP A 1 93 ? 3.356 -2.762 -18.935 1.00 90.75 93 ASP A CA 1
ATOM 728 C C . ASP A 1 93 ? 3.263 -1.980 -17.620 1.00 90.75 93 ASP A C 1
ATOM 730 O O . ASP A 1 93 ? 3.247 -0.744 -17.602 1.00 90.75 93 ASP A O 1
ATOM 734 N N . ILE A 1 94 ? 3.162 -2.711 -16.511 1.00 93.38 94 ILE A N 1
ATOM 735 C CA . ILE A 1 94 ? 3.086 -2.150 -15.165 1.00 93.38 94 ILE A CA 1
ATOM 736 C C . ILE A 1 94 ? 4.175 -2.789 -14.321 1.00 93.38 94 ILE A C 1
ATOM 738 O O . ILE A 1 94 ? 4.154 -3.983 -14.023 1.00 93.38 94 ILE A O 1
ATOM 742 N N . ARG A 1 95 ? 5.100 -1.952 -13.867 1.00 94.69 95 ARG A N 1
ATOM 743 C CA . ARG A 1 95 ? 6.194 -2.345 -12.987 1.00 94.69 95 ARG A CA 1
ATOM 744 C C . ARG A 1 95 ? 5.878 -1.946 -11.558 1.00 94.69 95 ARG A C 1
ATOM 746 O O . ARG A 1 95 ? 5.266 -0.908 -11.308 1.00 94.69 95 ARG A O 1
ATOM 753 N N . TYR A 1 96 ? 6.320 -2.762 -10.609 1.00 96.81 96 TYR A N 1
ATOM 754 C CA . TYR A 1 96 ? 6.093 -2.553 -9.182 1.00 96.81 96 TYR A CA 1
ATOM 755 C C . TYR A 1 96 ? 7.413 -2.659 -8.436 1.00 96.81 96 TYR A C 1
ATOM 757 O O . TYR A 1 96 ? 8.078 -3.693 -8.510 1.00 96.81 96 TYR A O 1
ATOM 765 N N . ALA A 1 97 ? 7.755 -1.633 -7.658 1.00 95.12 97 ALA A N 1
ATOM 766 C CA . ALA A 1 97 ? 9.031 -1.571 -6.949 1.00 95.12 97 ALA A CA 1
ATOM 767 C C . ALA A 1 97 ? 9.224 -2.733 -5.962 1.00 95.12 97 ALA A C 1
ATOM 769 O O . ALA A 1 97 ? 10.348 -3.094 -5.645 1.00 95.12 97 ALA A O 1
ATOM 770 N N . ALA A 1 98 ? 8.142 -3.344 -5.468 1.00 94.94 98 ALA A N 1
ATOM 771 C CA . ALA A 1 98 ? 8.246 -4.483 -4.563 1.00 94.94 98 ALA A CA 1
ATOM 772 C C . ALA A 1 98 ? 8.745 -5.770 -5.235 1.00 94.94 98 ALA A C 1
ATOM 774 O O . ALA A 1 98 ? 9.237 -6.656 -4.545 1.00 94.94 98 ALA A O 1
ATOM 775 N N . THR A 1 99 ? 8.577 -5.921 -6.548 1.00 94.88 99 THR A N 1
ATOM 776 C CA . THR A 1 99 ? 8.888 -7.176 -7.259 1.00 94.88 99 THR A CA 1
ATOM 777 C C . THR A 1 99 ? 9.854 -6.998 -8.417 1.00 94.88 99 THR A C 1
ATOM 779 O O . THR A 1 99 ? 10.327 -7.993 -8.961 1.00 94.88 99 THR A O 1
ATOM 782 N N . ASP A 1 100 ? 10.132 -5.760 -8.810 1.00 93.00 100 ASP A N 1
ATOM 783 C CA . ASP A 1 100 ? 11.101 -5.481 -9.855 1.00 93.00 100 ASP A CA 1
ATOM 784 C C . ASP A 1 100 ? 12.523 -5.796 -9.366 1.00 93.00 100 ASP A C 1
ATOM 786 O O . ASP A 1 100 ? 12.926 -5.378 -8.280 1.00 93.00 100 ASP A O 1
ATOM 790 N N . ARG A 1 101 ? 13.282 -6.554 -10.164 1.00 91.12 101 ARG A N 1
ATOM 791 C CA . ARG A 1 101 ? 14.669 -6.930 -9.846 1.00 91.12 101 ARG A CA 1
ATOM 792 C C . ARG A 1 101 ? 15.611 -5.728 -9.864 1.00 91.12 101 ARG A C 1
ATOM 794 O O . ARG A 1 101 ? 16.648 -5.761 -9.214 1.00 91.12 101 ARG A O 1
ATOM 801 N N . GLU A 1 102 ? 15.232 -4.679 -10.583 1.00 91.31 102 GLU A N 1
ATOM 802 C CA . GLU A 1 102 ? 15.989 -3.447 -10.777 1.00 91.31 102 GLU A CA 1
ATOM 803 C C . GLU A 1 102 ? 15.424 -2.297 -9.926 1.00 91.31 102 GLU A C 1
ATOM 805 O O . GLU A 1 102 ? 15.724 -1.119 -10.151 1.00 91.31 102 GLU A O 1
ATOM 810 N N . ALA A 1 103 ? 14.587 -2.612 -8.929 1.00 90.75 103 ALA A N 1
ATOM 811 C CA . ALA A 1 103 ? 13.931 -1.610 -8.095 1.00 90.75 103 ALA A CA 1
ATOM 812 C C . ALA A 1 103 ? 14.906 -0.670 -7.379 1.00 90.75 103 ALA A C 1
ATOM 814 O O . ALA A 1 103 ? 14.612 0.524 -7.284 1.00 90.75 103 ALA A O 1
ATOM 815 N N . ASP A 1 104 ? 16.054 -1.198 -6.948 1.00 91.56 104 ASP A N 1
ATOM 816 C CA . ASP A 1 104 ? 17.092 -0.460 -6.224 1.00 91.56 104 ASP A CA 1
ATOM 817 C C . ASP A 1 104 ? 18.106 0.232 -7.152 1.00 91.56 104 ASP A C 1
ATOM 819 O O . ASP A 1 104 ? 18.923 1.026 -6.685 1.00 91.56 104 ASP A O 1
ATOM 823 N N . LEU A 1 105 ? 18.058 -0.031 -8.466 1.00 93.25 105 LEU A N 1
ATOM 824 C CA . LEU A 1 105 ? 18.926 0.652 -9.424 1.00 93.25 105 LEU A CA 1
ATOM 825 C C . LEU A 1 105 ? 18.545 2.130 -9.553 1.00 93.25 105 LEU A C 1
ATOM 827 O O . LEU A 1 105 ? 17.397 2.544 -9.335 1.00 93.25 105 LEU A O 1
ATOM 831 N N . ALA A 1 106 ? 19.523 2.944 -9.940 1.00 92.56 106 ALA A N 1
ATOM 832 C CA . ALA A 1 106 ? 19.286 4.348 -10.217 1.00 92.56 106 ALA A CA 1
ATOM 833 C C . ALA A 1 106 ? 18.342 4.511 -11.438 1.00 92.56 106 ALA A C 1
ATOM 835 O O . ALA A 1 106 ? 18.302 3.637 -12.312 1.00 92.56 106 ALA A O 1
ATOM 836 N N . PRO A 1 107 ? 17.507 5.571 -11.489 1.00 90.38 107 PRO A N 1
ATOM 837 C CA . PRO A 1 107 ? 16.497 5.734 -12.541 1.00 90.38 107 PRO A CA 1
ATOM 838 C C . PRO A 1 107 ? 17.044 5.777 -13.969 1.00 90.38 107 PRO A C 1
ATOM 840 O O . PRO A 1 107 ? 16.349 5.354 -14.884 1.00 90.38 107 PRO A O 1
ATOM 843 N N . ASP A 1 108 ? 18.260 6.281 -14.145 1.00 91.00 108 ASP A N 1
ATOM 844 C CA . ASP A 1 108 ? 19.009 6.315 -15.401 1.00 91.00 108 ASP A CA 1
ATOM 845 C C . ASP A 1 108 ? 19.396 4.911 -15.881 1.00 91.00 108 ASP A C 1
ATOM 847 O O . ASP A 1 108 ? 19.243 4.612 -17.060 1.00 91.00 108 ASP A O 1
ATOM 851 N N . ILE A 1 109 ? 19.808 4.029 -14.966 1.00 90.94 109 ILE A N 1
ATOM 852 C CA . ILE A 1 109 ? 20.163 2.639 -15.286 1.00 90.94 109 ILE A CA 1
ATOM 853 C C . ILE A 1 109 ? 18.907 1.807 -15.573 1.00 90.94 109 ILE A C 1
ATOM 855 O O . ILE A 1 109 ? 18.872 1.057 -16.542 1.00 90.94 109 ILE A O 1
ATOM 859 N N . ARG A 1 110 ? 17.854 1.961 -14.760 1.00 91.50 110 ARG A N 1
ATOM 860 C CA . ARG A 1 110 ? 16.567 1.265 -14.959 1.00 91.50 110 ARG A CA 1
ATOM 861 C C . ARG A 1 110 ? 15.789 1.788 -16.180 1.00 91.50 110 ARG A C 1
ATOM 863 O O . ARG A 1 110 ? 14.870 1.131 -16.657 1.00 91.50 110 ARG A O 1
ATOM 870 N N . GLY A 1 111 ? 16.098 2.997 -16.651 1.00 90.88 111 GLY A N 1
ATOM 871 C CA . GLY A 1 111 ? 15.419 3.653 -17.774 1.00 90.88 111 GLY A CA 1
ATOM 872 C C . GLY A 1 111 ? 14.118 4.383 -17.414 1.00 90.88 111 GLY A C 1
ATOM 873 O O . GLY A 1 111 ? 13.532 5.044 -18.268 1.00 90.88 111 GLY A O 1
ATOM 874 N N . TYR A 1 112 ? 13.655 4.314 -16.160 1.00 91.25 112 TYR A N 1
ATOM 875 C CA . TYR A 1 112 ? 12.477 5.054 -15.699 1.00 91.25 112 TYR A CA 1
ATOM 876 C C . TYR A 1 112 ? 12.479 5.331 -14.181 1.00 91.25 112 TYR A C 1
ATOM 878 O O . TYR A 1 112 ? 12.990 4.542 -13.370 1.00 91.25 112 TYR A O 1
ATOM 886 N N . PRO A 1 113 ? 11.859 6.444 -13.739 1.00 93.56 113 PRO A N 1
ATOM 887 C CA . PRO A 1 113 ? 11.649 6.723 -12.324 1.00 93.56 113 PRO A CA 1
ATOM 888 C C . PRO A 1 113 ? 10.457 5.935 -11.765 1.00 93.56 113 PRO A C 1
ATOM 890 O O . PRO A 1 113 ? 9.486 5.658 -12.472 1.00 93.56 113 PRO A O 1
ATOM 893 N N . TRP A 1 114 ? 10.482 5.644 -10.464 1.00 94.88 114 TRP A N 1
ATOM 894 C CA . TRP A 1 114 ? 9.312 5.121 -9.758 1.00 94.88 114 TRP A CA 1
ATOM 895 C C . TRP A 1 114 ? 8.258 6.208 -9.554 1.00 94.88 114 TRP A C 1
ATOM 897 O O . TRP A 1 114 ? 8.551 7.296 -9.058 1.00 94.88 114 TRP A O 1
ATOM 907 N N . ARG A 1 115 ? 6.999 5.893 -9.858 1.00 95.12 115 ARG A N 1
ATOM 908 C CA . ARG A 1 115 ? 5.848 6.710 -9.484 1.00 95.12 115 ARG A CA 1
ATOM 909 C C . ARG A 1 115 ? 5.459 6.402 -8.030 1.00 95.12 115 ARG A C 1
ATOM 911 O O . ARG A 1 115 ? 5.188 5.242 -7.699 1.00 95.12 115 ARG A O 1
ATOM 918 N N . PRO A 1 116 ? 5.384 7.420 -7.154 1.00 95.75 116 PRO A N 1
ATOM 919 C CA . PRO A 1 116 ? 4.983 7.227 -5.766 1.00 95.75 116 PRO A CA 1
ATOM 920 C C . PRO A 1 116 ? 3.598 6.587 -5.623 1.00 95.75 116 PRO A C 1
ATOM 922 O O . PRO A 1 116 ? 2.664 6.907 -6.369 1.00 95.75 116 PRO A O 1
ATOM 925 N N . SER A 1 117 ? 3.443 5.748 -4.597 1.00 95.25 117 SER A N 1
ATOM 926 C CA . SER A 1 117 ? 2.197 5.036 -4.276 1.00 95.25 117 SER A CA 1
ATOM 927 C C . SER A 1 117 ? 0.973 5.949 -4.139 1.00 95.25 117 SER A C 1
ATOM 929 O O . SER A 1 117 ? -0.126 5.578 -4.554 1.00 95.25 117 SER A O 1
ATOM 931 N N . ILE A 1 118 ? 1.142 7.183 -3.649 1.00 94.44 118 ILE A N 1
ATOM 932 C CA . ILE A 1 118 ? 0.052 8.166 -3.521 1.00 94.44 118 ILE A CA 1
ATOM 933 C C . ILE A 1 118 ? -0.651 8.451 -4.855 1.00 94.44 118 ILE A C 1
ATOM 935 O O . ILE A 1 118 ? -1.862 8.666 -4.863 1.00 94.44 118 ILE A O 1
ATOM 939 N N . HIS A 1 119 ? 0.063 8.348 -5.980 1.00 93.88 119 HIS A N 1
ATOM 940 C CA . HIS A 1 119 ? -0.465 8.587 -7.323 1.00 93.88 119 HIS A CA 1
ATOM 941 C C . HIS A 1 119 ? -0.945 7.315 -8.033 1.00 93.88 119 HIS A C 1
ATOM 943 O O . HIS A 1 119 ? -1.261 7.384 -9.222 1.00 93.88 119 HIS A O 1
ATOM 949 N N . MET A 1 120 ? -0.957 6.164 -7.353 1.00 95.06 120 MET A N 1
ATOM 950 C CA . MET A 1 120 ? -1.525 4.928 -7.893 1.00 95.06 120 MET A CA 1
ATOM 951 C C . MET A 1 120 ? -3.050 5.037 -8.006 1.00 95.06 120 MET A C 1
ATOM 953 O O . MET A 1 120 ? -3.722 5.507 -7.090 1.00 95.06 120 MET A O 1
ATOM 957 N N . ASN A 1 121 ? -3.613 4.595 -9.125 1.00 93.31 121 ASN A N 1
ATOM 958 C CA . ASN A 1 121 ? -5.063 4.515 -9.304 1.00 93.31 121 ASN A CA 1
ATOM 959 C C . ASN A 1 121 ? -5.543 3.088 -9.016 1.00 93.31 121 ASN A C 1
ATOM 961 O O . ASN A 1 121 ? -4.743 2.154 -9.053 1.00 93.31 121 ASN A O 1
ATOM 965 N N . ARG A 1 122 ? -6.846 2.899 -8.751 1.00 93.12 122 ARG A N 1
ATOM 966 C CA . ARG A 1 122 ? -7.382 1.574 -8.386 1.00 93.12 122 ARG A CA 1
ATOM 967 C C . ARG A 1 122 ? -7.095 0.504 -9.443 1.00 93.12 122 ARG A C 1
ATOM 969 O O . ARG A 1 122 ? -6.726 -0.599 -9.068 1.00 93.12 122 ARG A O 1
ATOM 976 N N . TRP A 1 123 ? -7.203 0.836 -10.730 1.00 92.62 123 TRP A N 1
ATOM 977 C CA . TRP A 1 123 ? -6.956 -0.110 -11.827 1.00 92.62 123 TRP A CA 1
ATOM 978 C C . TRP A 1 123 ? -5.532 -0.694 -11.831 1.00 92.62 123 TRP A C 1
ATOM 980 O O . TRP A 1 123 ? -5.334 -1.791 -12.332 1.00 92.62 123 TRP A O 1
ATOM 990 N N . ALA A 1 124 ? -4.551 0.020 -11.264 1.00 93.50 124 ALA A N 1
ATOM 991 C CA . ALA A 1 124 ? -3.157 -0.421 -11.201 1.00 93.50 124 ALA A CA 1
ATOM 992 C C . ALA A 1 124 ? -2.841 -1.229 -9.930 1.00 93.50 124 ALA A C 1
ATOM 994 O O . ALA A 1 124 ? -1.756 -1.798 -9.813 1.00 93.50 124 ALA A O 1
ATOM 995 N N . SER A 1 125 ? -3.749 -1.260 -8.951 1.00 95.12 125 SER A N 1
ATOM 996 C CA . SER A 1 125 ? -3.557 -2.053 -7.739 1.00 95.12 125 SER A CA 1
ATOM 997 C C . SER A 1 125 ? -3.802 -3.528 -8.030 1.00 95.12 125 SER A C 1
ATOM 999 O O . SER A 1 125 ? -4.849 -3.900 -8.552 1.00 95.12 125 SER A O 1
ATOM 1001 N N . ARG A 1 126 ? -2.841 -4.370 -7.646 1.00 94.56 126 ARG A N 1
ATOM 1002 C CA . ARG A 1 126 ? -2.894 -5.829 -7.834 1.00 94.56 126 ARG A CA 1
ATOM 1003 C C . ARG A 1 126 ? -3.226 -6.616 -6.563 1.00 94.56 126 ARG A C 1
ATOM 1005 O O . ARG A 1 126 ? -3.375 -7.829 -6.626 1.00 94.56 1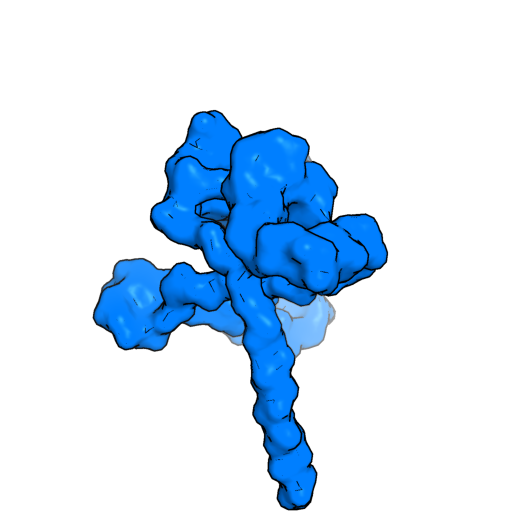26 ARG A O 1
ATOM 1012 N N . LEU A 1 127 ? -3.316 -5.948 -5.408 1.00 94.62 127 LEU A N 1
ATOM 1013 C CA . LEU A 1 127 ? -3.585 -6.584 -4.115 1.00 94.62 127 LEU A CA 1
ATOM 1014 C C . LEU A 1 127 ? -4.791 -5.938 -3.439 1.00 94.62 127 LEU A C 1
ATOM 1016 O O . LEU A 1 127 ? -4.826 -4.724 -3.233 1.00 94.62 127 LEU A O 1
ATOM 1020 N N . THR A 1 128 ? -5.746 -6.777 -3.049 1.00 95.06 128 THR A N 1
ATOM 1021 C CA . THR A 1 128 ? -6.886 -6.414 -2.202 1.00 95.06 128 THR A CA 1
ATOM 1022 C C . THR A 1 128 ? -6.919 -7.372 -1.019 1.00 95.06 128 THR A C 1
ATOM 1024 O O . THR A 1 128 ? -6.845 -8.581 -1.211 1.00 95.06 128 THR A O 1
ATOM 1027 N N . LEU A 1 129 ? -6.974 -6.829 0.194 1.00 93.25 129 LEU A N 1
ATOM 1028 C CA . LEU A 1 129 ? -6.913 -7.572 1.449 1.00 93.25 129 LEU A CA 1
ATOM 1029 C C . LEU A 1 129 ? -8.240 -7.429 2.185 1.00 93.25 129 LEU A C 1
ATOM 1031 O O . LEU A 1 129 ? -8.712 -6.307 2.372 1.00 93.25 129 LEU A O 1
ATOM 1035 N N . ASP A 1 130 ? -8.814 -8.537 2.637 1.00 94.25 130 ASP A N 1
ATOM 1036 C CA . ASP A 1 130 ? -10.000 -8.506 3.488 1.00 94.25 130 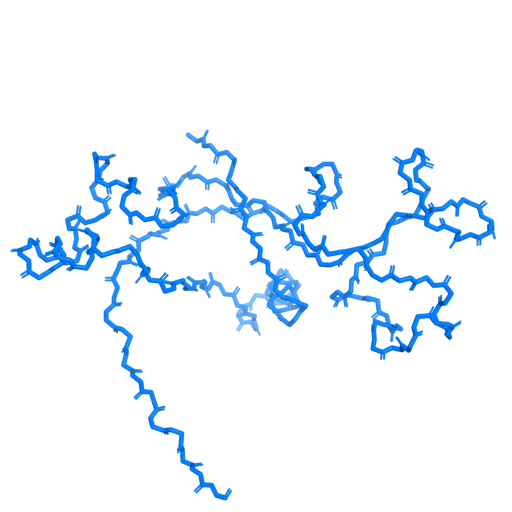ASP A CA 1
ATOM 1037 C C . ASP A 1 130 ? -9.609 -8.175 4.935 1.00 94.25 130 ASP A C 1
ATOM 1039 O O . ASP A 1 130 ? -8.618 -8.676 5.474 1.00 94.25 130 ASP A O 1
ATOM 1043 N N . VAL A 1 131 ? -10.390 -7.308 5.576 1.00 92.12 131 VAL A N 1
ATOM 1044 C CA . VAL A 1 131 ? -10.177 -6.926 6.973 1.00 92.12 131 VAL A CA 1
ATOM 1045 C C . VAL A 1 131 ? -10.976 -7.860 7.865 1.00 92.12 131 VAL A C 1
ATOM 1047 O O . VAL A 1 131 ? -12.204 -7.820 7.873 1.00 92.12 131 VAL A O 1
ATOM 1050 N N . THR A 1 132 ? -10.282 -8.682 8.644 1.00 92.25 132 THR A N 1
ATOM 1051 C CA . THR A 1 132 ? -10.915 -9.648 9.554 1.00 92.25 132 THR A CA 1
ATOM 1052 C C . THR A 1 132 ? -11.103 -9.107 10.968 1.00 92.25 132 THR A C 1
ATOM 1054 O O . THR A 1 132 ? -12.081 -9.455 11.620 1.00 92.25 132 THR A O 1
ATOM 1057 N N . ASP A 1 133 ? -10.200 -8.242 11.436 1.00 90.38 13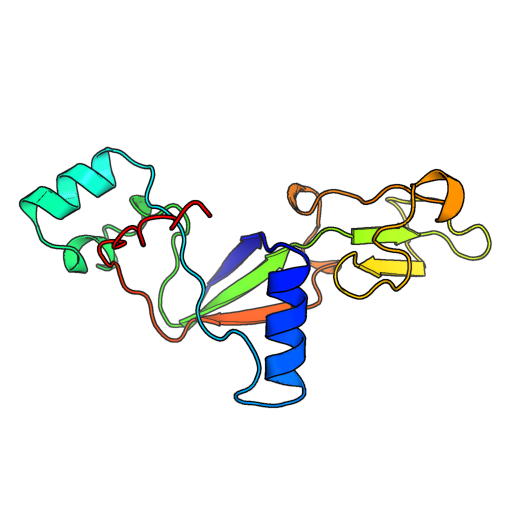3 ASP A N 1
ATOM 1058 C CA . ASP A 1 133 ? -10.233 -7.669 12.784 1.00 90.38 133 ASP A CA 1
ATOM 1059 C C . ASP A 1 133 ? -9.560 -6.285 12.827 1.00 90.38 133 ASP A C 1
ATOM 1061 O O . ASP A 1 133 ? -8.613 -6.008 12.082 1.00 90.38 133 ASP A O 1
ATOM 1065 N N . VAL A 1 134 ? -10.035 -5.413 13.722 1.00 88.38 134 VAL A N 1
ATOM 1066 C CA . VAL A 1 134 ? -9.480 -4.075 13.970 1.00 88.38 134 VAL A CA 1
ATOM 1067 C C . VAL A 1 134 ? -9.377 -3.850 15.471 1.00 88.38 134 VAL A C 1
ATOM 1069 O O . VAL A 1 134 ? -10.369 -3.873 16.191 1.00 88.38 134 VAL A O 1
ATOM 1072 N N . ARG A 1 135 ? -8.162 -3.553 15.938 1.00 87.25 135 ARG A N 1
ATOM 1073 C CA . ARG A 1 135 ? -7.868 -3.351 17.360 1.00 87.25 135 ARG A CA 1
ATOM 1074 C C . ARG A 1 135 ? -6.946 -2.165 17.590 1.00 87.25 135 ARG A C 1
ATOM 1076 O O . ARG A 1 135 ? -6.018 -1.929 16.814 1.00 87.25 135 ARG A O 1
ATOM 1083 N N . VAL A 1 136 ? -7.164 -1.466 18.700 1.00 86.75 136 VAL A N 1
ATOM 1084 C CA . VAL A 1 136 ? -6.296 -0.386 19.184 1.00 86.75 136 VAL A CA 1
ATOM 1085 C C . VAL A 1 136 ? -5.471 -0.902 20.356 1.00 86.75 136 VAL A C 1
ATOM 1087 O O . VAL A 1 136 ? -6.000 -1.477 21.303 1.00 86.75 136 VAL A O 1
ATOM 1090 N N . GLN A 1 137 ? -4.154 -0.723 20.279 1.00 86.12 137 GLN A N 1
ATOM 1091 C CA . GLN A 1 137 ? -3.207 -1.216 21.276 1.00 86.12 137 GLN A CA 1
ATOM 1092 C C . GLN A 1 137 ? -2.156 -0.147 21.569 1.00 86.12 137 GLN A C 1
ATOM 1094 O O . GLN A 1 137 ? -1.700 0.550 20.660 1.00 86.12 137 GLN A O 1
ATOM 1099 N N . ARG A 1 138 ? -1.727 -0.047 22.833 1.00 82.81 138 ARG A N 1
ATOM 1100 C CA . ARG A 1 138 ? -0.570 0.779 23.200 1.00 82.81 138 ARG A CA 1
ATOM 1101 C C . ARG A 1 138 ? 0.693 0.170 22.592 1.00 82.81 138 ARG A C 1
ATOM 1103 O O . ARG A 1 138 ? 1.008 -0.995 22.828 1.00 82.81 138 ARG A O 1
ATOM 1110 N N . CYS A 1 139 ? 1.417 0.960 21.804 1.00 78.88 139 CYS A N 1
ATOM 1111 C CA . CYS A 1 139 ? 2.682 0.533 21.220 1.00 78.88 139 CYS A CA 1
ATOM 1112 C C . CYS A 1 139 ? 3.771 0.597 22.296 1.00 78.88 139 CYS A C 1
ATOM 1114 O O . CYS A 1 139 ? 4.116 1.679 22.765 1.00 78.88 139 CYS A O 1
ATOM 1116 N N . ARG A 1 140 ? 4.311 -0.554 22.704 1.00 74.38 140 ARG A N 1
ATOM 1117 C CA . ARG A 1 140 ? 5.466 -0.597 23.604 1.00 74.38 140 ARG A CA 1
ATOM 1118 C C . ARG A 1 140 ? 6.715 -0.344 22.762 1.00 74.38 140 ARG A C 1
ATOM 1120 O O . ARG A 1 1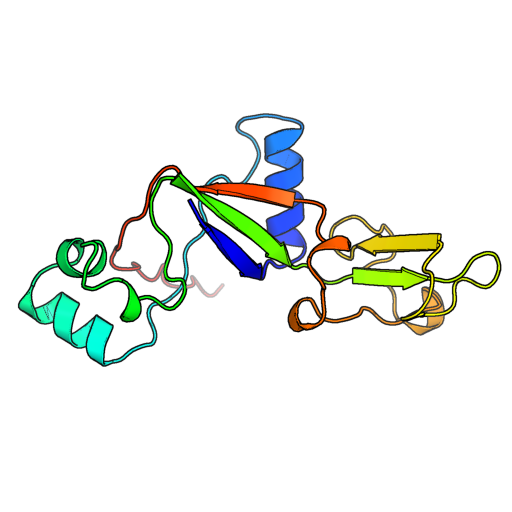40 ? 7.042 -1.152 21.894 1.00 74.38 140 ARG A O 1
ATOM 1127 N N . THR A 1 141 ? 7.389 0.781 22.973 1.00 55.50 141 THR A N 1
ATOM 1128 C CA . THR A 1 141 ? 8.651 1.084 22.293 1.00 55.50 141 THR A CA 1
ATOM 1129 C C . THR A 1 141 ? 9.690 0.057 22.729 1.00 55.50 141 THR A C 1
ATOM 1131 O O . THR A 1 141 ? 10.080 0.002 23.893 1.00 55.50 141 THR A O 1
ATOM 1134 N N . SER A 1 142 ? 10.136 -0.792 21.806 1.00 51.56 142 SER A N 1
ATOM 1135 C CA . SER A 1 142 ? 11.333 -1.599 22.020 1.00 51.56 142 SER A CA 1
ATOM 1136 C C . SER A 1 142 ? 12.513 -0.630 22.038 1.00 51.56 142 SER A C 1
ATOM 1138 O O . SER A 1 142 ? 12.786 0.010 21.021 1.00 51.56 142 SER A O 1
ATOM 1140 N N . ALA A 1 143 ? 13.173 -0.465 23.187 1.00 44.34 143 ALA A N 1
ATOM 1141 C CA . ALA A 1 143 ? 14.389 0.333 23.280 1.00 44.34 143 ALA A CA 1
ATOM 1142 C C . ALA A 1 143 ? 15.376 -0.157 22.211 1.00 44.34 143 ALA A C 1
ATOM 1144 O O . ALA A 1 143 ? 15.751 -1.332 22.179 1.00 44.34 143 ALA A O 1
ATOM 1145 N N . LYS A 1 144 ? 15.742 0.734 21.290 1.00 42.44 144 LYS A N 1
ATOM 1146 C CA . LYS A 1 144 ? 16.743 0.472 20.261 1.00 42.44 144 LYS A CA 1
ATOM 1147 C C . LYS A 1 144 ? 18.055 0.238 21.011 1.00 42.44 144 LYS A C 1
ATOM 1149 O O . LYS A 1 144 ? 18.631 1.176 21.551 1.00 42.44 144 LYS A O 1
ATOM 1154 N N . ARG A 1 145 ? 18.480 -1.021 21.131 1.00 40.34 145 ARG A N 1
ATOM 1155 C CA . ARG A 1 145 ? 19.780 -1.375 21.705 1.00 40.34 145 ARG A CA 1
ATOM 1156 C C . ARG A 1 145 ? 20.828 -0.896 20.703 1.00 40.34 145 ARG A C 1
ATOM 1158 O O . ARG A 1 145 ? 21.094 -1.575 19.718 1.00 40.34 145 ARG A O 1
ATOM 1165 N N . MET A 1 146 ? 21.302 0.328 20.903 1.00 39.44 146 MET A N 1
ATOM 1166 C CA . MET A 1 146 ? 22.407 0.916 20.157 1.00 39.44 146 MET A CA 1
ATOM 1167 C C . MET A 1 146 ? 23.644 0.079 20.514 1.00 39.44 146 MET A C 1
ATOM 1169 O O . MET A 1 146 ? 24.052 0.052 21.674 1.00 39.44 146 MET A O 1
ATOM 1173 N N . ARG A 1 147 ? 24.112 -0.729 19.561 1.00 37.75 147 ARG A N 1
ATOM 1174 C CA . ARG A 1 147 ? 25.477 -1.258 19.551 1.00 37.75 147 ARG A CA 1
ATOM 1175 C C . ARG A 1 147 ? 26.292 -0.373 18.629 1.00 37.75 147 ARG A C 1
ATOM 1177 O O . ARG A 1 147 ? 25.692 0.086 17.629 1.00 37.75 147 ARG A O 1
#